Protein AF-A0A638ME30-F1 (afdb_monomer_lite)

Foldseek 3Di:
DDDDDDDFAKDWDWDDDPPDDIDGPAIFGDDPPDDDDDPVCRRPDDDPVNCVVVVVVVVVVVVVVVVVVVVVVVVVVVVVVVVVVVVVVVVVVVVVVVVVVVVVVVVVVVVVVVVVVVVVVVVVVVVVVVD

pLDDT: mean 92.01, std 8.38, range [63.94, 98.75]

InterPro domains:
  IPR013609 Lambda-like tail fibre protein, N-terminal [PF08400] (1-87)

Organism: Salmonella enteritidis (NCBI:txid149539)

Structure (mmCIF, N/CA/C/O backbone):
data_AF-A0A638ME30-F1
#
_entry.id   AF-A0A638ME30-F1
#
loop_
_atom_site.group_PDB
_atom_site.id
_atom_site.type_symbol
_atom_site.label_atom_id
_atom_site.label_alt_id
_atom_site.label_comp_id
_atom_site.label_asym_id
_atom_site.label_entity_id
_atom_site.label_seq_id
_atom_site.pdbx_PDB_ins_code
_atom_site.Cartn_x
_atom_site.Cartn_y
_atom_site.Cartn_z
_atom_site.occupancy
_atom_site.B_iso_or_equiv
_atom_site.auth_seq_id
_atom_site.auth_comp_id
_atom_site.auth_asym_id
_atom_site.auth_atom_id
_atom_site.pdbx_PDB_model_num
ATOM 1 N N . ARG A 1 1 ? 26.200 -5.135 -62.278 1.00 71.94 1 ARG A N 1
ATOM 2 C CA . ARG A 1 1 ? 25.646 -5.298 -60.913 1.00 71.94 1 ARG A CA 1
ATOM 3 C C . ARG A 1 1 ? 26.832 -5.489 -59.985 1.00 71.94 1 ARG A C 1
ATOM 5 O O . ARG A 1 1 ? 27.628 -6.372 -60.263 1.00 71.94 1 ARG A O 1
ATOM 12 N N . TYR A 1 2 ? 26.993 -4.621 -58.994 1.00 72.75 2 TYR A N 1
ATOM 13 C CA . TYR A 1 2 ? 28.029 -4.749 -57.969 1.00 72.75 2 TYR A CA 1
ATOM 14 C C . TYR A 1 2 ? 27.399 -5.397 -56.730 1.00 72.75 2 TYR A C 1
ATOM 16 O O . TYR A 1 2 ? 26.222 -5.155 -56.462 1.00 72.75 2 TYR A O 1
ATOM 24 N N . SER A 1 3 ? 28.145 -6.253 -56.042 1.00 84.50 3 SER A N 1
ATOM 25 C CA . SER A 1 3 ? 27.744 -6.916 -54.799 1.00 84.50 3 SER A CA 1
ATOM 26 C C . SER A 1 3 ? 28.978 -7.021 -53.921 1.00 84.50 3 SER A C 1
ATOM 28 O O . SER A 1 3 ? 30.070 -7.250 -54.439 1.00 84.50 3 SER A O 1
ATOM 30 N N . MET A 1 4 ? 28.804 -6.844 -52.620 1.00 85.69 4 MET A N 1
ATOM 31 C CA . MET A 1 4 ? 29.875 -6.934 -51.639 1.00 85.69 4 MET A CA 1
ATOM 32 C C . MET A 1 4 ? 29.306 -7.567 -50.377 1.00 85.69 4 MET A C 1
ATOM 34 O O . MET A 1 4 ? 28.233 -7.161 -49.933 1.00 85.69 4 MET A O 1
ATOM 38 N N . ASP A 1 5 ? 30.025 -8.538 -49.828 1.00 89.62 5 ASP A N 1
ATOM 39 C CA . ASP A 1 5 ? 29.741 -9.071 -48.502 1.00 89.62 5 ASP A CA 1
ATOM 40 C C . ASP A 1 5 ? 30.405 -8.155 -47.472 1.00 89.62 5 ASP A C 1
ATOM 42 O O . ASP A 1 5 ? 31.575 -7.784 -47.613 1.00 89.62 5 ASP A O 1
ATOM 46 N N . VAL A 1 6 ? 29.634 -7.739 -46.474 1.00 88.56 6 VAL A N 1
ATOM 47 C CA . VAL A 1 6 ? 30.067 -6.823 -45.416 1.00 88.56 6 VAL A CA 1
ATOM 48 C C . VAL A 1 6 ? 29.787 -7.461 -44.063 1.00 88.56 6 VAL A C 1
ATOM 50 O O . VAL A 1 6 ? 28.834 -8.225 -43.918 1.00 88.56 6 VAL A O 1
ATOM 53 N N . GLU A 1 7 ? 30.640 -7.174 -43.085 1.00 91.44 7 GLU A N 1
ATOM 54 C CA . GLU A 1 7 ? 30.440 -7.631 -41.712 1.00 91.44 7 GLU A CA 1
ATOM 55 C C . GLU A 1 7 ? 29.348 -6.803 -41.017 1.00 91.44 7 GLU A C 1
ATOM 57 O O . GLU A 1 7 ? 28.898 -5.770 -41.519 1.00 91.44 7 GLU A O 1
ATOM 62 N N . GLN A 1 8 ? 28.904 -7.259 -39.845 1.00 89.44 8 GLN A N 1
ATOM 63 C CA . GLN A 1 8 ? 28.024 -6.451 -39.008 1.00 89.44 8 GLN A CA 1
ATOM 64 C C . GLN A 1 8 ? 28.741 -5.161 -38.590 1.00 89.44 8 GLN A C 1
ATOM 66 O O . GLN A 1 8 ? 29.899 -5.179 -38.164 1.00 89.44 8 GLN A O 1
ATOM 71 N N . GLY A 1 9 ? 28.053 -4.031 -38.680 1.00 89.06 9 GLY A N 1
ATOM 72 C CA . GLY A 1 9 ? 28.646 -2.749 -38.335 1.00 89.06 9 GLY A CA 1
ATOM 73 C C . GLY A 1 9 ? 27.981 -1.561 -39.007 1.00 89.06 9 GLY A C 1
ATOM 74 O O . GLY A 1 9 ? 27.048 -1.688 -39.801 1.00 89.06 9 GLY A O 1
ATOM 75 N N . GLN A 1 10 ? 28.482 -0.381 -38.655 1.00 91.50 10 GLN A N 1
ATOM 76 C CA . GLN A 1 10 ? 28.036 0.888 -39.208 1.00 91.50 10 GLN A CA 1
ATOM 77 C C . GLN A 1 10 ? 29.016 1.354 -40.287 1.00 91.50 10 GLN A C 1
ATOM 79 O O . GLN A 1 10 ? 30.226 1.409 -40.058 1.00 91.50 10 GLN A O 1
ATOM 84 N N . TYR A 1 11 ? 28.491 1.712 -41.457 1.00 91.44 11 TYR A N 1
ATOM 85 C CA . TYR A 1 11 ? 29.293 2.090 -42.615 1.00 91.44 11 TYR A CA 1
ATOM 86 C C . TYR A 1 11 ? 28.874 3.448 -43.161 1.00 91.44 11 TYR A C 1
ATOM 88 O O . TYR A 1 11 ? 27.702 3.694 -43.447 1.00 91.44 11 TYR A O 1
ATOM 96 N N . THR A 1 12 ? 29.861 4.315 -43.373 1.00 92.25 12 THR A N 1
ATOM 97 C CA . THR A 1 12 ? 29.677 5.587 -44.073 1.00 92.25 12 THR A CA 1
ATOM 98 C C . THR A 1 12 ? 29.708 5.363 -45.578 1.00 92.25 12 THR A C 1
ATOM 100 O O . THR A 1 12 ? 30.678 4.835 -46.120 1.00 92.25 12 THR A O 1
ATOM 103 N N . VAL A 1 13 ? 28.663 5.816 -46.261 1.00 91.31 13 VAL A N 1
ATOM 104 C CA . VAL A 1 13 ? 28.510 5.693 -47.707 1.00 91.31 13 VAL A CA 1
ATOM 105 C C . VAL A 1 13 ? 28.870 7.020 -48.367 1.00 91.31 13 VAL A C 1
ATOM 107 O O . VAL A 1 13 ? 28.281 8.064 -48.075 1.00 91.31 13 VAL A O 1
ATOM 110 N N . THR A 1 14 ? 29.820 6.970 -49.298 1.00 91.69 14 THR A N 1
ATOM 111 C CA . THR A 1 14 ? 30.266 8.124 -50.086 1.00 91.69 14 THR A CA 1
ATOM 112 C C . THR A 1 14 ? 30.180 7.789 -51.569 1.00 91.69 14 THR A C 1
ATOM 114 O O . THR A 1 14 ? 30.650 6.739 -52.004 1.00 91.69 14 THR A O 1
ATOM 117 N N . LEU A 1 15 ? 29.587 8.686 -52.353 1.00 88.94 15 LEU A N 1
ATOM 118 C CA . LEU A 1 15 ? 29.455 8.572 -53.800 1.00 88.94 15 LEU A CA 1
ATOM 119 C C . LEU A 1 15 ? 30.571 9.349 -54.492 1.00 88.94 15 LEU A C 1
ATOM 121 O O . LEU A 1 15 ? 30.793 10.527 -54.209 1.00 88.94 15 LEU A O 1
ATOM 125 N N . LEU A 1 16 ? 31.243 8.686 -55.430 1.00 90.19 16 LEU A N 1
ATOM 126 C CA . LEU A 1 16 ? 32.230 9.290 -56.314 1.00 90.19 16 LEU A CA 1
ATOM 127 C C . LEU A 1 16 ? 31.677 9.291 -57.740 1.00 90.19 16 LEU A C 1
ATOM 129 O O . LEU A 1 16 ? 31.379 8.231 -58.290 1.00 90.19 16 LEU A O 1
ATOM 133 N N . VAL A 1 17 ? 31.551 10.478 -58.329 1.00 90.44 17 VAL A N 1
ATOM 134 C CA . VAL A 1 17 ? 31.111 10.675 -59.715 1.00 90.44 17 VAL A CA 1
ATOM 135 C C . VAL A 1 17 ? 32.224 11.399 -60.459 1.00 90.44 17 VAL A C 1
ATOM 137 O O . VAL A 1 17 ? 32.760 12.384 -59.954 1.00 90.44 17 VAL A O 1
ATOM 140 N N . ASP A 1 18 ? 32.585 10.903 -61.642 1.00 90.31 18 ASP A N 1
ATOM 141 C CA . ASP A 1 18 ? 33.669 11.486 -62.431 1.00 90.31 18 ASP A CA 1
ATOM 142 C C . ASP A 1 18 ? 33.379 12.961 -62.763 1.00 90.31 18 ASP A C 1
ATOM 144 O O . ASP A 1 18 ? 32.275 13.313 -63.184 1.00 90.31 18 ASP A O 1
ATOM 148 N N . GLY A 1 19 ? 34.355 13.832 -62.506 1.00 89.12 19 GLY A N 1
ATOM 149 C CA . GLY A 1 19 ? 34.214 15.287 -62.630 1.00 89.12 19 GLY A CA 1
ATOM 150 C C . GLY A 1 19 ? 33.548 16.020 -61.451 1.00 89.12 19 GLY A C 1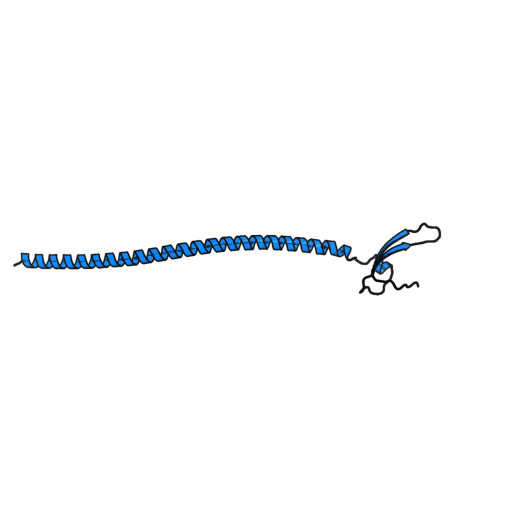
ATOM 151 O O . GLY A 1 19 ? 33.451 17.246 -61.505 1.00 89.12 19 GLY A O 1
ATOM 152 N N . TYR A 1 20 ? 33.135 15.330 -60.380 1.00 88.25 20 TYR A N 1
ATOM 153 C CA . TYR A 1 20 ? 32.520 15.938 -59.189 1.00 88.25 20 TYR A CA 1
ATOM 154 C C . TYR A 1 20 ? 33.255 15.556 -57.892 1.00 88.25 20 TYR A C 1
ATOM 156 O O . TYR A 1 20 ? 33.828 14.469 -57.797 1.00 88.25 20 TYR A O 1
ATOM 164 N N . PRO A 1 21 ? 33.248 16.425 -56.860 1.00 90.44 21 PRO A N 1
ATOM 165 C CA . PRO A 1 21 ? 33.802 16.072 -55.558 1.00 90.44 21 PRO A CA 1
ATOM 166 C C . PRO A 1 21 ? 33.010 14.916 -54.912 1.00 90.44 21 PRO A C 1
ATOM 168 O O . PRO A 1 21 ? 31.796 14.824 -55.122 1.00 90.44 21 PRO A O 1
ATOM 171 N N . PRO A 1 22 ? 33.661 14.057 -54.101 1.00 91.44 22 PRO A N 1
ATOM 172 C CA . PRO A 1 22 ? 32.975 13.003 -53.359 1.00 91.44 22 PRO A CA 1
ATOM 173 C C . PRO A 1 22 ? 31.830 13.565 -52.510 1.00 91.44 22 PRO A C 1
ATOM 175 O O . PRO A 1 22 ? 31.999 14.571 -51.820 1.00 91.44 22 PRO A O 1
ATOM 178 N N . SER A 1 23 ? 30.676 12.901 -52.541 1.00 90.75 23 SER A N 1
ATOM 179 C CA . SER A 1 23 ? 29.474 13.322 -51.818 1.00 90.75 23 SER A CA 1
ATOM 180 C C . SER A 1 23 ? 29.071 12.285 -50.777 1.00 90.75 23 SER A C 1
ATOM 182 O O . SER A 1 23 ? 29.018 11.091 -51.071 1.00 90.75 23 SER A O 1
ATOM 184 N N . HIS A 1 24 ? 28.789 12.730 -49.554 1.00 91.94 24 HIS A N 1
ATOM 185 C CA . HIS A 1 24 ? 28.288 11.856 -48.498 1.00 91.94 24 HIS A CA 1
ATOM 186 C C . HIS A 1 24 ? 26.830 11.483 -48.782 1.00 91.94 24 HIS A C 1
ATOM 188 O O . HIS A 1 24 ? 25.966 12.355 -48.838 1.00 91.94 24 HIS A O 1
ATOM 194 N N . ALA A 1 25 ? 26.570 10.190 -48.963 1.00 89.12 25 ALA A N 1
ATOM 195 C CA . ALA 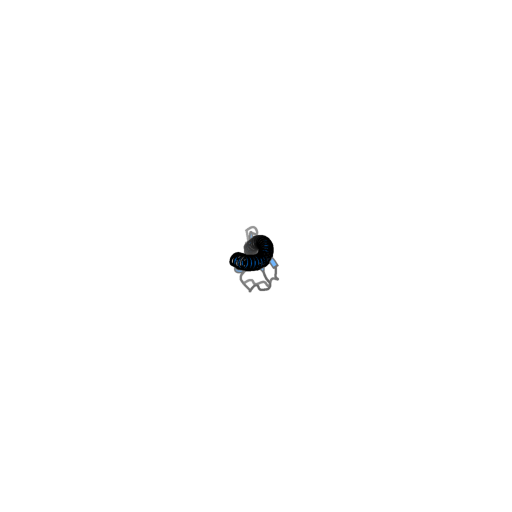A 1 25 ? 25.240 9.674 -49.269 1.00 89.12 25 ALA A CA 1
ATOM 196 C C . ALA A 1 25 ? 24.447 9.287 -48.015 1.00 89.12 25 ALA A C 1
ATOM 198 O O . ALA A 1 25 ? 23.221 9.307 -48.047 1.00 89.12 25 ALA A O 1
ATOM 199 N N . GLY A 1 26 ? 25.135 8.941 -46.926 1.00 90.50 26 GLY A N 1
ATOM 200 C CA . GLY A 1 26 ? 24.516 8.596 -45.651 1.00 90.50 26 GLY A CA 1
ATOM 201 C C . GLY A 1 26 ? 25.305 7.544 -44.885 1.00 90.50 26 GLY A C 1
ATOM 202 O O . GLY A 1 26 ? 26.448 7.220 -45.222 1.00 90.50 26 GLY A O 1
ATOM 203 N N . VAL A 1 27 ? 24.677 7.006 -43.847 1.00 91.25 27 VAL A N 1
ATOM 204 C CA . VAL A 1 27 ? 25.208 5.919 -43.026 1.00 91.25 27 VAL A CA 1
ATOM 205 C C . VAL A 1 27 ? 24.246 4.745 -43.114 1.00 91.25 27 VAL A C 1
ATOM 207 O O . VAL A 1 27 ? 23.037 4.935 -43.039 1.00 91.25 27 VAL A O 1
ATOM 210 N N . ILE A 1 28 ? 24.785 3.543 -43.280 1.00 91.06 28 ILE A N 1
ATOM 211 C CA . ILE A 1 28 ? 24.021 2.299 -43.199 1.00 91.06 28 ILE A CA 1
ATOM 212 C C . ILE A 1 28 ? 24.460 1.501 -41.980 1.00 91.06 28 ILE A C 1
ATOM 214 O O . ILE A 1 28 ? 25.626 1.559 -41.584 1.00 91.06 28 ILE A O 1
ATOM 218 N N . THR A 1 29 ? 23.540 0.720 -41.426 1.00 89.75 29 THR A N 1
ATOM 219 C CA . THR A 1 29 ? 23.832 -0.215 -40.338 1.00 89.75 29 THR A CA 1
ATOM 220 C C . THR A 1 29 ? 23.478 -1.619 -40.795 1.00 89.75 29 THR A C 1
ATOM 222 O O . THR A 1 29 ? 22.363 -1.862 -41.253 1.00 89.75 29 THR A O 1
ATOM 225 N N . VAL A 1 30 ? 24.442 -2.530 -40.696 1.00 89.94 30 VAL A N 1
ATOM 226 C CA . VAL A 1 30 ? 24.264 -3.951 -40.992 1.00 89.94 30 VAL A CA 1
ATOM 227 C C . VAL A 1 30 ? 24.257 -4.702 -39.668 1.00 89.94 30 VAL A C 1
ATOM 229 O O . VAL A 1 30 ? 25.241 -4.691 -38.929 1.00 89.94 30 VAL A O 1
ATOM 232 N N . TYR A 1 31 ? 23.128 -5.329 -39.368 1.00 88.31 31 TYR A N 1
ATOM 233 C CA . TYR A 1 31 ? 22.929 -6.193 -38.207 1.00 88.31 31 TYR A CA 1
ATOM 234 C C . TYR A 1 31 ? 23.215 -7.657 -38.563 1.00 88.31 31 TYR A C 1
ATOM 236 O O . TYR A 1 31 ? 23.191 -8.028 -39.735 1.00 88.31 31 TYR A O 1
ATOM 244 N N . ASP A 1 32 ? 23.434 -8.498 -37.552 1.00 88.75 32 ASP A N 1
ATOM 245 C CA . ASP A 1 32 ? 23.655 -9.944 -37.727 1.00 88.75 32 ASP A CA 1
ATOM 246 C C . ASP A 1 32 ? 22.478 -10.641 -38.442 1.00 88.75 32 ASP A C 1
ATOM 248 O O . ASP A 1 32 ? 22.664 -11.540 -39.257 1.00 88.75 32 ASP A O 1
ATOM 252 N N . ASP A 1 33 ? 21.254 -10.158 -38.213 1.00 87.88 33 ASP A N 1
ATOM 253 C CA . ASP A 1 33 ? 20.018 -10.658 -38.818 1.00 87.88 33 ASP A CA 1
ATOM 254 C C . ASP A 1 33 ? 19.594 -9.892 -40.088 1.00 87.88 33 ASP A C 1
ATOM 256 O O . ASP A 1 33 ? 18.504 -10.118 -40.631 1.00 87.88 33 ASP A O 1
ATOM 260 N N . SER A 1 34 ? 20.443 -8.987 -40.589 1.00 87.19 34 SER A N 1
ATOM 261 C CA . SER A 1 34 ? 20.135 -8.194 -41.779 1.00 87.19 34 SER A CA 1
ATOM 262 C C . SER A 1 34 ? 20.039 -9.067 -43.025 1.00 87.19 34 SER A C 1
ATOM 264 O O . SER A 1 34 ? 20.937 -9.837 -43.366 1.00 87.19 34 SER A O 1
ATOM 266 N N . LYS A 1 35 ? 18.936 -8.917 -43.761 1.00 89.44 35 LYS A N 1
ATOM 267 C CA . LYS A 1 35 ? 18.732 -9.629 -45.027 1.00 89.44 35 LYS A CA 1
ATOM 268 C C . LYS A 1 35 ? 19.526 -8.957 -46.154 1.00 89.44 35 LYS A C 1
ATOM 270 O O . LYS A 1 35 ? 19.618 -7.730 -46.168 1.00 89.44 35 LYS A O 1
ATOM 275 N N . PRO A 1 36 ? 20.027 -9.716 -47.147 1.00 90.38 36 PRO A N 1
ATOM 276 C CA . PRO A 1 36 ? 20.628 -9.130 -48.341 1.00 90.38 36 PRO A CA 1
ATOM 277 C C . PRO A 1 36 ? 19.664 -8.159 -49.036 1.00 90.38 36 PRO A C 1
ATOM 279 O O . PRO A 1 36 ? 18.496 -8.486 -49.255 1.00 90.38 36 PRO A O 1
ATOM 282 N N . GLY A 1 37 ? 20.166 -6.987 -49.418 1.00 90.62 37 GLY A N 1
ATOM 283 C CA . GLY A 1 37 ? 19.374 -5.902 -49.994 1.00 90.62 37 GLY A CA 1
ATOM 284 C C . GLY A 1 37 ? 20.221 -4.968 -50.854 1.00 90.62 37 GLY A C 1
ATOM 285 O O . GLY A 1 37 ? 21.425 -5.167 -51.024 1.00 90.62 37 GLY A O 1
ATOM 286 N N . THR A 1 38 ? 19.591 -3.958 -51.442 1.00 91.94 38 THR A N 1
ATOM 287 C CA . THR A 1 38 ? 20.299 -2.898 -52.162 1.00 91.94 38 THR A CA 1
ATOM 288 C C . THR A 1 38 ? 20.822 -1.850 -51.189 1.00 91.94 38 THR A C 1
ATOM 290 O O . THR A 1 38 ? 20.259 -1.648 -50.120 1.00 91.94 38 THR A O 1
ATOM 293 N N . LEU A 1 39 ? 21.860 -1.112 -51.583 1.00 89.69 39 LEU A N 1
ATOM 294 C CA . LEU A 1 39 ? 22.377 0.011 -50.795 1.00 89.69 39 LEU A CA 1
ATOM 295 C C . LEU A 1 39 ? 21.273 0.996 -50.369 1.00 89.69 39 LEU A C 1
ATOM 297 O O . LEU A 1 39 ? 21.287 1.497 -49.251 1.00 89.69 39 LEU A O 1
ATOM 301 N N . ASN A 1 40 ? 20.303 1.247 -51.251 1.00 90.00 40 ASN A N 1
ATOM 302 C CA . ASN A 1 40 ? 19.196 2.149 -50.962 1.00 90.00 40 ASN A CA 1
ATOM 303 C C . ASN A 1 40 ? 18.223 1.576 -49.916 1.00 90.00 40 ASN A C 1
ATOM 305 O O . ASN A 1 40 ? 17.665 2.343 -49.139 1.00 90.00 40 ASN A O 1
ATOM 309 N N . ASP A 1 41 ? 18.056 0.250 -49.863 1.00 90.62 41 ASP A N 1
ATOM 310 C CA . ASP A 1 41 ? 17.247 -0.408 -48.828 1.00 90.62 41 ASP A CA 1
ATOM 311 C C . ASP A 1 41 ? 17.864 -0.200 -47.439 1.00 90.62 41 ASP A C 1
ATOM 313 O O . ASP A 1 41 ? 17.145 0.045 -46.476 1.00 90.62 41 ASP A O 1
ATOM 317 N N . PHE A 1 42 ? 19.197 -0.222 -47.344 1.00 89.06 42 PHE A N 1
ATOM 318 C CA . PHE A 1 42 ? 19.912 0.039 -46.095 1.00 89.06 42 PHE A CA 1
ATOM 319 C C . PHE A 1 42 ? 19.970 1.530 -45.726 1.00 89.06 42 PHE A C 1
ATOM 321 O O . PHE A 1 42 ? 19.907 1.857 -44.547 1.00 89.06 42 PHE A O 1
ATOM 328 N N . LEU A 1 43 ? 20.068 2.440 -46.705 1.00 88.81 43 LEU A N 1
ATOM 329 C CA . LEU A 1 43 ? 20.048 3.894 -46.457 1.00 88.81 43 LEU A CA 1
ATOM 330 C C . LEU A 1 43 ? 18.677 4.401 -45.983 1.00 88.81 43 LEU A C 1
ATOM 332 O O . LEU A 1 43 ? 18.605 5.429 -45.318 1.00 88.81 43 LEU A O 1
ATOM 336 N N . GLY A 1 44 ? 17.595 3.707 -46.350 1.00 82.06 44 GLY A N 1
ATOM 337 C CA . GLY A 1 44 ? 16.229 4.030 -45.930 1.00 82.06 44 GLY A CA 1
ATOM 338 C C . GLY A 1 44 ? 15.721 3.224 -44.732 1.00 82.06 44 GLY A C 1
ATOM 339 O O . GLY A 1 44 ? 14.565 3.395 -44.344 1.00 82.06 44 GLY A O 1
ATOM 340 N N . ALA A 1 45 ? 16.531 2.321 -44.176 1.00 83.75 45 ALA A N 1
ATOM 341 C CA . ALA A 1 45 ? 16.126 1.494 -43.048 1.00 83.75 45 ALA A CA 1
ATOM 342 C C . ALA A 1 45 ? 16.071 2.324 -41.755 1.00 83.75 45 ALA A C 1
ATOM 344 O O . ALA A 1 45 ? 17.000 3.067 -41.448 1.00 83.75 45 ALA A O 1
ATOM 345 N N . MET A 1 46 ? 14.992 2.160 -40.979 1.00 68.81 46 MET A N 1
ATOM 346 C CA . MET A 1 46 ? 14.937 2.640 -39.594 1.00 68.81 46 MET A CA 1
ATOM 347 C C . MET A 1 46 ? 16.076 2.002 -38.798 1.00 68.81 46 MET A C 1
ATOM 349 O O . MET A 1 46 ? 16.246 0.780 -38.824 1.00 68.81 46 MET A O 1
ATOM 353 N N . THR A 1 47 ? 16.837 2.823 -38.090 1.00 71.38 47 THR A N 1
ATOM 354 C CA . THR A 1 47 ? 17.969 2.387 -37.274 1.00 71.38 47 THR A CA 1
ATOM 355 C C . THR A 1 47 ? 17.544 2.151 -35.827 1.00 71.38 47 THR A C 1
ATOM 357 O O . THR A 1 47 ? 16.516 2.640 -35.361 1.00 71.38 47 THR A O 1
ATOM 360 N N . GLU A 1 48 ? 18.346 1.402 -35.071 1.00 63.94 48 GLU A N 1
ATOM 361 C CA . GLU A 1 48 ? 18.132 1.220 -33.628 1.00 63.94 48 GLU A CA 1
ATOM 362 C C . GLU A 1 48 ? 18.096 2.564 -32.874 1.00 63.94 48 GLU A C 1
ATOM 364 O O . GLU A 1 48 ? 17.336 2.718 -31.915 1.00 63.94 48 GLU A O 1
ATOM 369 N N . ASP A 1 49 ? 18.846 3.560 -33.355 1.00 65.75 49 ASP A N 1
ATOM 370 C CA . ASP A 1 49 ? 18.836 4.930 -32.836 1.00 65.75 49 ASP A CA 1
ATOM 371 C C . ASP A 1 49 ? 17.511 5.669 -33.083 1.00 65.75 49 ASP A C 1
ATOM 373 O O . ASP A 1 49 ? 17.227 6.628 -32.373 1.00 65.75 49 ASP A O 1
ATOM 377 N N . ASP A 1 50 ? 16.662 5.216 -34.011 1.00 67.38 50 ASP A N 1
ATOM 378 C CA . ASP A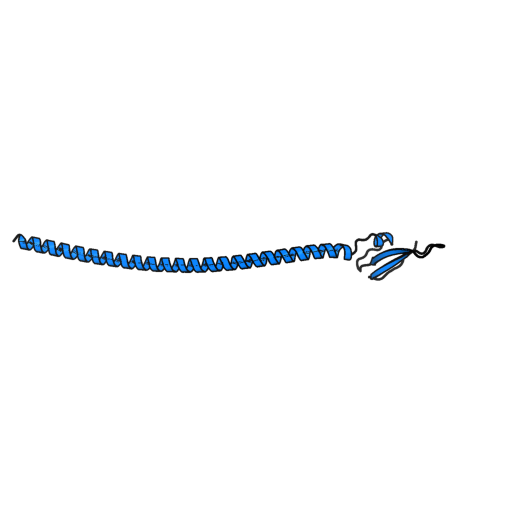 1 50 ? 15.318 5.775 -34.221 1.00 67.38 50 ASP A CA 1
ATOM 379 C C . ASP A 1 50 ? 14.289 5.194 -33.233 1.00 67.38 50 ASP A C 1
ATOM 381 O O . ASP A 1 50 ? 13.334 5.866 -32.835 1.00 67.38 50 ASP A O 1
ATOM 385 N N . VAL A 1 51 ? 14.501 3.955 -32.772 1.00 66.00 51 VAL A N 1
ATOM 386 C CA . VAL A 1 51 ? 13.612 3.246 -31.827 1.00 66.00 51 VAL A CA 1
ATOM 387 C C . VAL A 1 51 ? 14.009 3.505 -30.367 1.00 66.00 51 VAL A C 1
ATOM 389 O O . VAL A 1 51 ? 13.154 3.572 -29.478 1.00 66.00 51 VAL A O 1
ATOM 392 N N . ARG A 1 52 ? 15.306 3.702 -30.105 1.00 67.81 52 ARG A N 1
ATOM 393 C CA . ARG A 1 52 ? 15.876 4.014 -28.785 1.00 67.81 52 ARG A CA 1
ATOM 394 C C . ARG A 1 52 ? 15.252 5.255 -28.110 1.00 67.81 52 ARG A C 1
ATOM 396 O O . ARG A 1 52 ? 14.982 5.167 -26.912 1.00 67.81 52 ARG A O 1
ATOM 403 N N . PRO A 1 53 ? 14.916 6.354 -28.817 1.00 76.12 53 PRO A N 1
ATOM 404 C CA . PRO A 1 53 ? 14.171 7.480 -28.260 1.00 76.12 53 PRO A CA 1
ATOM 405 C C . PRO A 1 53 ? 12.781 7.082 -27.759 1.00 76.12 53 PRO A C 1
ATOM 407 O O . PRO A 1 53 ? 12.354 7.523 -26.694 1.00 76.12 53 PRO A O 1
ATOM 410 N N . GLU A 1 54 ? 12.054 6.238 -28.494 1.00 79.94 54 GLU A N 1
ATOM 411 C CA . GLU A 1 54 ? 10.700 5.846 -28.099 1.00 79.94 54 GLU A CA 1
ATOM 412 C C . GLU A 1 54 ? 10.708 4.839 -26.942 1.00 79.94 54 GLU A C 1
ATOM 414 O O . GLU A 1 54 ? 9.925 4.980 -25.997 1.00 79.94 54 GLU A O 1
ATOM 419 N N . ALA A 1 55 ? 11.608 3.854 -26.988 1.00 84.88 55 ALA A N 1
ATOM 420 C CA . ALA A 1 55 ? 11.783 2.882 -25.915 1.00 84.88 55 ALA A CA 1
ATOM 421 C C . ALA A 1 55 ? 12.174 3.565 -24.595 1.00 84.88 55 ALA A C 1
ATOM 423 O O . ALA A 1 55 ? 11.601 3.245 -23.552 1.00 84.88 55 ALA A O 1
ATOM 424 N N . LEU A 1 56 ? 13.078 4.550 -24.647 1.00 87.94 56 LEU A N 1
ATOM 425 C CA . LEU A 1 56 ? 13.491 5.317 -23.474 1.00 87.94 56 LEU A CA 1
ATOM 426 C C . LEU A 1 56 ? 12.335 6.141 -22.891 1.00 87.94 56 LEU A C 1
ATOM 428 O O . LEU A 1 56 ? 12.086 6.050 -21.694 1.00 87.94 56 LEU A O 1
ATOM 432 N N . ARG A 1 57 ? 11.548 6.842 -23.722 1.00 85.38 57 ARG A N 1
ATOM 433 C CA . ARG A 1 57 ? 10.357 7.569 -23.236 1.00 85.38 57 ARG A CA 1
ATOM 434 C C . ARG A 1 57 ? 9.331 6.651 -22.572 1.00 85.38 57 ARG A C 1
ATOM 436 O O . ARG A 1 57 ? 8.724 7.023 -21.572 1.00 85.38 57 ARG A O 1
ATOM 443 N N . ARG A 1 58 ? 9.091 5.458 -23.131 1.00 91.88 58 ARG A N 1
ATOM 444 C CA . ARG A 1 58 ? 8.175 4.475 -22.521 1.00 91.88 58 ARG A CA 1
ATOM 445 C C . ARG A 1 58 ? 8.725 3.966 -21.193 1.00 91.88 58 ARG A C 1
ATOM 447 O O . ARG A 1 58 ? 7.956 3.789 -20.255 1.00 91.88 58 ARG A O 1
ATOM 454 N N . PHE A 1 59 ? 10.035 3.746 -21.110 1.00 91.81 59 PHE A N 1
ATOM 455 C CA . PHE A 1 59 ? 10.695 3.362 -19.868 1.00 91.81 59 PHE A CA 1
ATOM 456 C C . PHE A 1 59 ? 10.568 4.450 -18.797 1.00 91.81 59 PHE A C 1
ATOM 458 O O . PHE A 1 59 ? 10.152 4.147 -17.684 1.00 91.81 59 PHE A O 1
ATOM 465 N N . GLU A 1 60 ? 10.832 5.710 -19.138 1.00 91.19 60 GLU A N 1
ATOM 466 C CA . GLU A 1 60 ? 10.659 6.851 -18.231 1.00 91.19 60 GLU A CA 1
ATOM 467 C C . GLU A 1 60 ? 9.215 6.960 -17.722 1.00 91.19 60 GLU A C 1
ATOM 469 O O . GLU A 1 60 ? 8.999 7.053 -16.515 1.00 91.19 60 GLU A O 1
ATOM 474 N N . ALA A 1 61 ? 8.224 6.836 -18.613 1.00 92.81 61 ALA A N 1
ATOM 475 C CA . ALA A 1 61 ? 6.811 6.840 -18.232 1.00 92.81 61 ALA A CA 1
ATOM 476 C C . ALA A 1 61 ? 6.443 5.667 -17.303 1.00 92.81 61 ALA A C 1
ATOM 478 O O . ALA A 1 61 ? 5.695 5.842 -16.342 1.00 92.81 61 ALA A O 1
ATOM 479 N N . MET A 1 62 ? 6.981 4.466 -17.552 1.00 96.00 62 MET A N 1
ATOM 480 C CA . MET A 1 62 ? 6.787 3.322 -16.654 1.00 96.00 62 MET A CA 1
ATOM 481 C C . MET A 1 62 ? 7.427 3.558 -15.283 1.00 96.00 62 MET A C 1
ATOM 483 O O . MET A 1 62 ? 6.829 3.207 -14.271 1.00 96.00 62 MET A O 1
ATOM 487 N N . VAL A 1 63 ? 8.623 4.150 -15.227 1.00 97.00 63 VAL A N 1
ATOM 488 C CA . VAL A 1 63 ? 9.307 4.456 -13.961 1.00 97.00 63 VAL A CA 1
ATOM 489 C C . VAL A 1 63 ? 8.526 5.489 -13.151 1.00 97.00 63 VAL A C 1
ATOM 491 O O . VAL A 1 63 ? 8.361 5.311 -11.943 1.00 97.00 63 VAL A O 1
ATOM 494 N N . GLU A 1 64 ? 8.008 6.534 -13.795 1.00 96.06 64 GLU A N 1
ATOM 495 C CA . GLU A 1 64 ? 7.164 7.535 -13.138 1.00 96.06 64 GLU A CA 1
ATOM 496 C C . GLU A 1 64 ? 5.884 6.904 -12.572 1.00 96.06 64 GLU A C 1
ATOM 498 O O . GLU A 1 64 ? 5.527 7.132 -11.413 1.00 96.06 64 GLU A O 1
ATOM 503 N N . GLU A 1 65 ? 5.239 6.034 -13.347 1.00 97.31 65 GLU A N 1
ATOM 504 C CA . GLU A 1 65 ? 4.049 5.309 -12.910 1.00 97.31 65 GLU A CA 1
ATOM 505 C C . GLU A 1 65 ? 4.348 4.361 -11.737 1.00 97.31 65 GLU A C 1
ATOM 507 O O . GLU A 1 65 ? 3.600 4.330 -10.760 1.00 97.31 65 GLU A O 1
ATOM 512 N N . VAL A 1 66 ? 5.473 3.641 -11.766 1.00 98.06 66 VAL A N 1
ATOM 513 C CA . VAL A 1 66 ? 5.913 2.796 -10.643 1.00 98.06 66 VAL A CA 1
ATOM 514 C C . VAL A 1 66 ? 6.182 3.638 -9.394 1.00 98.06 66 VAL A C 1
ATOM 516 O O . VAL A 1 66 ? 5.778 3.251 -8.297 1.00 98.06 66 VAL A O 1
ATOM 519 N N . ALA A 1 67 ? 6.815 4.805 -9.533 1.00 97.19 67 ALA A N 1
ATOM 520 C CA . ALA A 1 67 ? 7.051 5.709 -8.410 1.00 97.19 67 ALA A CA 1
ATOM 521 C C . ALA A 1 67 ? 5.731 6.224 -7.807 1.00 97.19 67 ALA A C 1
ATOM 523 O O . ALA A 1 67 ? 5.573 6.253 -6.580 1.00 97.19 67 ALA A O 1
ATOM 524 N N . ARG A 1 68 ? 4.753 6.566 -8.655 1.00 97.75 68 ARG A N 1
ATOM 525 C CA . ARG A 1 68 ? 3.401 6.956 -8.235 1.00 97.75 68 ARG A CA 1
ATOM 526 C C . ARG A 1 68 ? 2.706 5.822 -7.481 1.00 97.75 68 ARG A C 1
ATOM 528 O O . ARG A 1 68 ? 2.234 6.036 -6.364 1.00 97.75 68 ARG A O 1
ATOM 535 N N . GLN A 1 69 ? 2.701 4.614 -8.043 1.00 98.06 69 GLN A N 1
ATOM 536 C CA . GLN A 1 69 ? 2.095 3.432 -7.424 1.00 98.06 69 GLN A CA 1
ATOM 537 C C . GLN A 1 69 ? 2.751 3.079 -6.085 1.00 98.06 69 GLN A C 1
ATOM 539 O O . GLN A 1 69 ? 2.052 2.771 -5.122 1.00 98.06 69 GLN A O 1
ATOM 544 N N . ALA A 1 70 ? 4.078 3.182 -5.979 1.00 98.12 70 ALA A N 1
ATOM 545 C CA . ALA A 1 70 ? 4.791 2.964 -4.722 1.00 98.12 70 ALA A CA 1
ATOM 546 C C . ALA A 1 70 ? 4.398 3.999 -3.652 1.00 98.12 70 ALA A C 1
ATOM 548 O O . ALA A 1 70 ? 4.207 3.649 -2.484 1.00 98.12 70 ALA A O 1
ATOM 549 N N . SER A 1 71 ? 4.224 5.268 -4.042 1.00 97.94 71 SER A N 1
ATOM 550 C CA . SER A 1 71 ? 3.742 6.317 -3.136 1.00 97.94 71 SER A CA 1
ATOM 551 C C . SER A 1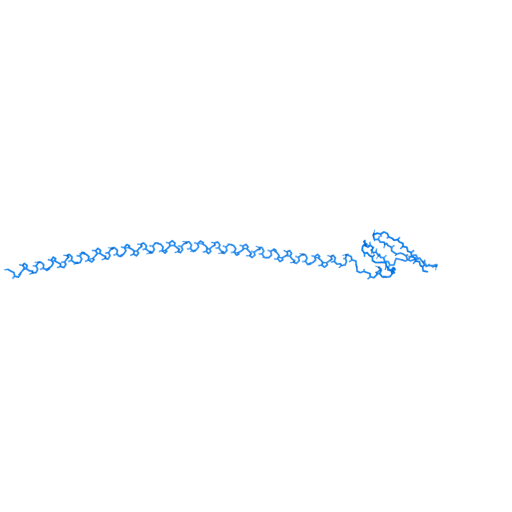 71 ? 2.322 6.031 -2.637 1.00 97.94 71 SER A C 1
ATOM 553 O O . SER A 1 71 ? 2.049 6.147 -1.440 1.00 97.94 71 SER A O 1
ATOM 555 N N . GLU A 1 72 ? 1.423 5.606 -3.525 1.00 98.25 72 GLU A N 1
ATOM 556 C CA . GLU A 1 72 ? 0.051 5.232 -3.164 1.00 98.25 72 GLU A CA 1
ATOM 557 C C . GLU A 1 72 ? 0.004 4.000 -2.263 1.00 98.25 72 GLU A C 1
ATOM 559 O O . GLU A 1 72 ? -0.693 4.012 -1.250 1.00 98.25 72 GLU A O 1
ATOM 564 N N . ALA A 1 73 ? 0.794 2.970 -2.568 1.00 98.38 73 ALA A N 1
ATOM 565 C CA . ALA A 1 73 ? 0.911 1.784 -1.731 1.00 98.38 73 ALA A CA 1
ATOM 566 C C . ALA A 1 73 ? 1.395 2.137 -0.315 1.00 98.38 73 ALA A C 1
ATOM 568 O O . ALA A 1 73 ? 0.831 1.651 0.665 1.00 98.38 73 ALA A O 1
ATOM 569 N N . SER A 1 74 ? 2.380 3.034 -0.198 1.00 98.38 74 SER A N 1
ATOM 570 C CA . SER A 1 74 ? 2.870 3.531 1.093 1.00 98.38 74 SER A CA 1
ATOM 571 C C . SER A 1 74 ? 1.774 4.257 1.884 1.00 98.38 74 SER A C 1
ATOM 573 O O . SER A 1 74 ? 1.522 3.926 3.043 1.00 98.38 74 SER A O 1
ATOM 575 N N . ARG A 1 75 ? 1.039 5.178 1.243 1.00 98.50 75 ARG A N 1
ATOM 576 C CA . ARG A 1 75 ? -0.094 5.883 1.874 1.00 98.50 75 ARG A CA 1
ATOM 577 C C . ARG A 1 75 ? -1.189 4.921 2.327 1.00 98.50 75 ARG A C 1
ATOM 579 O O . ARG A 1 75 ? -1.695 5.053 3.439 1.00 98.50 75 ARG A O 1
ATOM 586 N N . ASN A 1 76 ? -1.524 3.939 1.495 1.00 98.44 76 ASN A N 1
ATOM 587 C CA . ASN A 1 76 ? -2.524 2.926 1.818 1.00 98.44 76 ASN A CA 1
ATOM 588 C C . ASN A 1 76 ? -2.085 2.059 3.002 1.00 98.44 76 ASN A C 1
ATOM 590 O O . ASN A 1 76 ? -2.901 1.771 3.874 1.00 98.44 76 ASN A O 1
ATOM 594 N N . ALA A 1 77 ? -0.804 1.689 3.080 1.00 98.38 77 ALA A N 1
ATOM 595 C CA . ALA A 1 77 ? -0.262 0.955 4.220 1.00 98.38 77 ALA A CA 1
ATOM 596 C C . ALA A 1 77 ? -0.343 1.778 5.516 1.00 98.38 77 ALA A C 1
ATOM 598 O O . ALA A 1 77 ? -0.747 1.251 6.552 1.00 98.38 77 ALA A O 1
ATOM 599 N N . THR A 1 78 ? -0.033 3.079 5.463 1.00 98.31 78 THR A N 1
ATOM 600 C CA . THR A 1 78 ? -0.208 3.980 6.613 1.00 98.31 78 THR A CA 1
ATOM 601 C C . THR A 1 78 ? -1.671 4.066 7.050 1.00 98.31 78 THR A C 1
ATOM 603 O O . THR A 1 78 ? -1.961 3.910 8.235 1.00 98.31 78 THR A O 1
ATOM 606 N N . ALA A 1 79 ? -2.601 4.256 6.110 1.00 98.38 79 ALA A N 1
ATOM 607 C CA . ALA A 1 79 ? -4.031 4.321 6.411 1.00 98.38 79 ALA A CA 1
ATOM 608 C C . ALA A 1 79 ? -4.558 3.003 7.007 1.00 98.38 79 ALA A C 1
ATOM 610 O O . ALA A 1 79 ? -5.326 3.017 7.968 1.00 98.38 79 ALA A O 1
ATOM 611 N N . ALA A 1 80 ? -4.104 1.858 6.488 1.00 98.56 80 ALA A N 1
ATOM 612 C CA . ALA A 1 80 ? -4.437 0.546 7.035 1.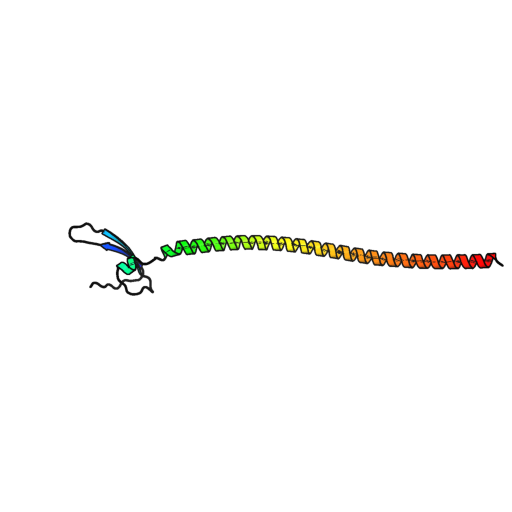00 98.56 80 ALA A CA 1
ATOM 613 C C . ALA A 1 80 ? -3.899 0.362 8.466 1.00 98.56 80 ALA A C 1
ATOM 615 O O . ALA A 1 80 ? -4.606 -0.174 9.318 1.00 98.56 80 ALA A O 1
ATOM 616 N N . GLY A 1 81 ? -2.686 0.852 8.750 1.00 98.56 81 GLY A N 1
ATOM 617 C CA . GLY A 1 81 ? -2.119 0.867 10.101 1.00 98.56 81 GLY A CA 1
ATOM 618 C C . GLY A 1 81 ? -2.981 1.665 11.082 1.00 98.56 81 GLY A C 1
ATOM 619 O O . GLY A 1 81 ? -3.383 1.138 12.117 1.00 98.56 81 GLY A O 1
ATOM 620 N N . GLN A 1 82 ? -3.363 2.888 10.710 1.00 98.69 82 GLN A N 1
ATOM 621 C CA . GLN A 1 82 ? -4.241 3.739 11.524 1.00 98.69 82 GLN A CA 1
ATOM 622 C C . GLN A 1 82 ? -5.616 3.099 11.764 1.00 98.69 82 GLN A C 1
ATOM 624 O O . GLN A 1 82 ? -6.128 3.113 12.883 1.00 98.69 82 GLN A O 1
ATOM 629 N N . ALA A 1 83 ? -6.207 2.493 10.731 1.00 98.56 83 ALA A N 1
ATOM 630 C CA . ALA A 1 83 ? -7.477 1.785 10.859 1.00 98.56 83 ALA A CA 1
ATOM 631 C C . ALA A 1 83 ? -7.371 0.585 11.817 1.00 98.56 83 ALA A C 1
ATOM 633 O O . ALA A 1 83 ? -8.278 0.348 12.616 1.00 98.56 83 ALA A O 1
ATOM 634 N N . SER A 1 84 ? -6.252 -0.147 11.781 1.00 98.69 84 SER A N 1
ATOM 635 C CA . SER A 1 84 ? -5.980 -1.247 12.712 1.00 98.69 84 SER A CA 1
ATOM 636 C C . SER A 1 84 ? -5.880 -0.758 14.161 1.00 98.69 84 SER A C 1
ATOM 638 O O . SER A 1 84 ? -6.493 -1.352 15.048 1.00 98.69 84 SER A O 1
ATOM 640 N N . GLU A 1 85 ? -5.159 0.335 14.418 1.00 98.75 85 GLU A N 1
ATOM 641 C CA . GLU A 1 85 ? -5.053 0.940 15.757 1.00 98.75 85 GLU A CA 1
ATOM 642 C C . GLU A 1 85 ? -6.422 1.403 16.284 1.00 98.75 85 GLU A C 1
ATOM 644 O O . GLU A 1 85 ? -6.778 1.170 17.446 1.00 98.75 85 GLU A O 1
ATOM 649 N N . GLN A 1 86 ? -7.240 2.003 15.415 1.00 98.69 86 GLN A N 1
ATOM 650 C CA . GLN A 1 86 ? -8.590 2.433 15.771 1.00 98.69 86 GLN A CA 1
ATOM 651 C C . GLN A 1 86 ? -9.513 1.244 16.074 1.00 98.69 86 GLN A C 1
ATOM 653 O O . GLN A 1 86 ? -10.306 1.300 17.019 1.00 98.69 86 GLN A O 1
ATOM 658 N N . ALA A 1 87 ? -9.394 0.149 15.319 1.00 98.62 87 ALA A N 1
ATOM 659 C CA . ALA A 1 87 ? -10.136 -1.081 15.576 1.00 98.62 87 ALA A CA 1
ATOM 660 C C . ALA A 1 87 ? -9.736 -1.717 16.918 1.00 98.62 87 ALA A C 1
ATOM 662 O O . ALA A 1 87 ? -10.610 -2.121 17.684 1.00 98.62 87 ALA A O 1
ATOM 663 N N . GLN A 1 88 ? -8.439 -1.747 17.245 1.00 98.69 88 GLN A N 1
ATOM 664 C CA . GLN A 1 88 ? -7.949 -2.222 18.544 1.00 98.69 88 GLN A CA 1
ATOM 665 C C . GLN A 1 88 ? -8.476 -1.367 19.700 1.00 98.69 88 GLN A C 1
ATOM 667 O O . GLN A 1 88 ? -8.957 -1.906 20.697 1.00 98.69 88 GLN A O 1
ATOM 672 N N . THR A 1 89 ? -8.461 -0.042 19.541 1.00 98.56 89 THR A N 1
ATOM 673 C CA . THR A 1 89 ? -9.041 0.887 20.522 1.00 98.56 89 THR A CA 1
ATOM 674 C C . THR A 1 89 ? -10.531 0.615 20.727 1.00 98.56 89 THR A C 1
ATOM 676 O O . THR A 1 89 ? -10.991 0.477 21.859 1.00 98.56 89 THR A O 1
ATOM 679 N N . SER A 1 90 ? -11.280 0.463 19.632 1.00 98.69 90 SER A N 1
ATOM 680 C CA . SER A 1 90 ? -12.719 0.179 19.671 1.00 98.69 90 SER A CA 1
ATOM 681 C C . SER A 1 90 ? -13.020 -1.162 20.351 1.00 98.69 90 SER A C 1
ATOM 683 O O . SER A 1 90 ? -13.963 -1.266 21.133 1.00 98.69 90 SER A O 1
ATOM 685 N N . ALA A 1 91 ? -12.198 -2.186 20.104 1.00 98.69 91 ALA A N 1
ATOM 686 C CA . ALA A 1 91 ? -12.307 -3.479 20.774 1.00 98.69 91 ALA A CA 1
ATOM 687 C C . ALA A 1 91 ? -12.051 -3.367 22.288 1.00 98.69 91 ALA A C 1
ATOM 689 O O . ALA A 1 91 ? -12.786 -3.963 23.078 1.00 98.69 91 ALA A O 1
ATOM 690 N N . GLY A 1 92 ? -11.064 -2.564 22.701 1.00 98.62 92 GLY A N 1
ATOM 691 C CA . GLY A 1 92 ? -10.807 -2.260 24.111 1.00 98.62 92 GLY A CA 1
ATOM 692 C C . GLY A 1 92 ? -12.011 -1.600 24.788 1.00 98.62 92 GLY A C 1
ATOM 693 O O . GLY A 1 92 ? -12.502 -2.099 25.799 1.00 98.62 92 GLY A O 1
ATOM 694 N N . GLN A 1 93 ? -12.564 -0.556 24.169 1.00 98.75 93 GLN A N 1
ATOM 695 C CA . GLN A 1 93 ? -13.762 0.136 24.662 1.00 98.75 93 GLN A CA 1
ATOM 696 C C . GLN A 1 93 ? -14.982 -0.792 24.763 1.00 98.75 93 GLN A C 1
ATOM 698 O O . GLN A 1 93 ? -15.761 -0.705 25.716 1.00 98.75 93 GLN A O 1
ATOM 703 N N . ALA A 1 94 ? -15.151 -1.705 23.803 1.00 98.69 94 ALA A N 1
ATOM 704 C CA . ALA A 1 94 ? -16.213 -2.706 23.848 1.00 98.69 94 ALA A CA 1
ATOM 705 C C . ALA A 1 94 ? -16.031 -3.677 25.029 1.00 98.69 94 ALA A C 1
ATOM 707 O O . ALA A 1 94 ? -17.002 -3.989 25.719 1.00 98.69 94 ALA A O 1
ATOM 708 N N . SER A 1 95 ? -14.797 -4.107 25.309 1.00 98.69 95 SER A N 1
ATOM 709 C CA . SER A 1 95 ? -14.476 -4.959 26.463 1.00 98.69 95 SER A CA 1
ATOM 710 C C . SER A 1 95 ? -14.734 -4.253 27.800 1.00 98.69 95 SER A C 1
ATOM 712 O O . SER A 1 95 ? -15.298 -4.843 28.727 1.00 98.69 95 SER A O 1
ATOM 714 N N . GLU A 1 96 ? -14.357 -2.978 27.910 1.00 98.69 96 GLU A N 1
ATOM 715 C CA . GLU A 1 96 ? -14.646 -2.151 29.088 1.00 98.69 96 GLU A CA 1
ATOM 716 C C . GLU A 1 96 ? -16.155 -1.988 29.293 1.00 98.69 96 GLU A C 1
ATOM 718 O O . GLU A 1 96 ? -16.663 -2.196 30.396 1.00 98.69 96 GLU A O 1
ATOM 723 N N . SER A 1 97 ? -16.888 -1.707 28.214 1.00 98.62 97 SER A N 1
ATOM 724 C CA . SER A 1 97 ? -18.349 -1.584 28.238 1.00 98.62 97 SER A CA 1
ATOM 725 C C . SER A 1 97 ? -19.025 -2.887 28.669 1.00 98.62 97 SER A C 1
ATOM 727 O O . SER A 1 97 ? -19.949 -2.864 29.482 1.00 98.62 97 SER A O 1
ATOM 729 N N . ALA A 1 98 ? -18.546 -4.036 28.182 1.00 98.69 98 ALA A N 1
ATOM 730 C CA . ALA A 1 98 ? -19.044 -5.346 28.598 1.00 98.69 98 ALA A CA 1
ATOM 731 C C . ALA A 1 98 ? -18.808 -5.594 30.098 1.00 98.69 98 ALA A C 1
ATOM 733 O O . ALA A 1 98 ? -19.710 -6.048 30.802 1.00 98.69 98 ALA A O 1
ATOM 734 N N . THR A 1 99 ? -17.630 -5.229 30.609 1.00 98.62 99 THR A N 1
ATOM 735 C CA . THR A 1 99 ? -17.306 -5.337 32.041 1.00 98.62 99 THR A CA 1
ATOM 736 C C . THR A 1 99 ? -18.216 -4.444 32.887 1.00 98.62 99 THR A C 1
ATOM 738 O O . THR A 1 99 ? -18.762 -4.884 33.900 1.00 98.62 99 THR A O 1
ATOM 741 N N . ALA A 1 100 ? -18.438 -3.201 32.453 1.00 98.56 100 ALA A N 1
ATOM 742 C CA . ALA A 1 100 ? -19.343 -2.276 33.125 1.00 98.56 100 ALA A CA 1
ATOM 743 C C . ALA A 1 100 ? -20.785 -2.809 33.167 1.00 98.56 100 ALA A C 1
ATOM 745 O O . ALA A 1 100 ? -21.441 -2.714 34.205 1.00 98.56 100 ALA A O 1
ATOM 746 N N . ALA A 1 101 ? -21.261 -3.422 32.079 1.00 98.75 101 ALA A N 1
ATOM 747 C CA . ALA A 1 101 ? -22.588 -4.029 32.019 1.00 98.75 101 ALA A CA 1
ATOM 748 C C . ALA A 1 101 ? -22.742 -5.200 33.005 1.00 98.75 101 ALA A C 1
ATOM 750 O O . ALA A 1 101 ? -23.752 -5.277 33.706 1.00 98.75 101 ALA A O 1
ATOM 751 N N . VAL A 1 102 ? -21.734 -6.072 33.116 1.00 98.75 102 VAL A N 1
ATOM 752 C CA . VAL A 1 102 ? -21.727 -7.174 34.098 1.00 98.75 102 VAL A CA 1
ATOM 753 C C . VAL A 1 102 ? -21.771 -6.634 35.529 1.00 98.75 102 VAL A C 1
ATOM 755 O O . VAL A 1 102 ? -22.579 -7.090 36.337 1.00 98.75 102 VAL A O 1
ATOM 758 N N . ASN A 1 103 ? -20.960 -5.619 35.836 1.00 98.56 103 ASN A N 1
ATOM 759 C CA . ASN A 1 103 ? -20.948 -4.999 37.162 1.00 98.56 103 ASN A CA 1
ATOM 760 C C . ASN A 1 103 ? -22.298 -4.351 37.505 1.00 98.56 103 ASN A C 1
ATOM 762 O O . ASN A 1 103 ? -22.797 -4.507 38.620 1.00 98.56 103 ASN A O 1
ATOM 766 N N . ALA A 1 104 ? -22.910 -3.653 36.545 1.00 98.62 104 ALA A N 1
ATOM 767 C CA . ALA A 1 104 ? -24.227 -3.050 36.717 1.00 98.62 104 ALA A CA 1
ATOM 768 C C . ALA A 1 104 ? -25.314 -4.109 36.963 1.00 98.62 104 ALA A C 1
ATOM 770 O O . ALA A 1 104 ? -26.162 -3.919 37.835 1.00 98.62 104 ALA A O 1
ATOM 771 N N . ALA A 1 105 ? -25.265 -5.239 36.250 1.00 98.62 105 ALA A N 1
ATOM 772 C CA . ALA A 1 105 ? -26.182 -6.355 36.470 1.00 98.62 105 ALA A CA 1
ATOM 773 C C . ALA A 1 105 ? -26.050 -6.932 37.890 1.00 98.62 105 ALA A C 1
ATOM 775 O O . ALA A 1 105 ? -27.058 -7.102 38.574 1.00 98.62 105 ALA A O 1
ATOM 776 N N . GLY A 1 106 ? -24.820 -7.141 38.376 1.00 98.44 106 GLY A N 1
ATOM 777 C CA . GLY A 1 106 ? -24.583 -7.605 39.748 1.00 98.44 106 GLY A CA 1
ATOM 778 C C . GLY A 1 106 ? -25.073 -6.614 40.813 1.00 98.44 106 GLY A C 1
ATOM 779 O O . GLY A 1 106 ? -25.692 -7.007 41.801 1.00 98.44 106 GLY A O 1
ATOM 780 N N . ALA A 1 107 ? -24.871 -5.310 40.598 1.00 98.56 107 ALA A N 1
ATOM 781 C CA . ALA A 1 107 ? -25.393 -4.276 41.494 1.00 98.56 107 ALA A CA 1
ATOM 782 C C . ALA A 1 107 ? -26.934 -4.242 41.520 1.00 98.56 107 ALA A C 1
ATOM 784 O O . ALA A 1 107 ? -27.538 -4.034 42.580 1.00 98.56 107 ALA A O 1
ATOM 785 N N . ALA A 1 108 ? -27.577 -4.472 40.372 1.00 98.69 108 ALA A N 1
ATOM 786 C CA . ALA A 1 108 ? -29.029 -4.576 40.277 1.00 98.69 108 ALA A CA 1
ATOM 787 C C . ALA A 1 108 ? -29.565 -5.809 41.026 1.00 98.69 108 ALA A C 1
ATOM 789 O O . ALA A 1 108 ? -30.541 -5.691 41.766 1.00 98.69 108 ALA A O 1
ATOM 790 N N . GLU A 1 109 ? -28.903 -6.964 40.909 1.00 98.62 109 GLU A N 1
ATOM 791 C CA . GLU A 1 109 ? -29.259 -8.190 41.641 1.00 98.62 109 GLU A CA 1
ATOM 792 C C . GLU A 1 109 ? -29.132 -8.015 43.164 1.00 98.62 109 GLU A C 1
ATOM 794 O O . GLU A 1 109 ? -30.043 -8.364 43.924 1.00 98.62 109 GLU A O 1
ATOM 799 N N . ALA A 1 110 ? -28.041 -7.395 43.623 1.00 98.50 110 ALA A N 1
ATOM 800 C CA . ALA A 1 110 ? -27.854 -7.069 45.035 1.00 98.50 110 ALA A CA 1
ATOM 801 C C . ALA A 1 110 ? -28.954 -6.123 45.550 1.00 98.50 110 ALA A C 1
ATOM 803 O O . ALA A 1 110 ? -29.525 -6.342 46.620 1.00 98.50 110 ALA A O 1
ATOM 804 N N . SER A 1 111 ? -29.303 -5.105 44.757 1.00 98.56 111 SER A N 1
ATOM 805 C CA . SER A 1 111 ? -30.381 -4.164 45.085 1.00 98.56 111 SER A CA 1
ATOM 806 C C . SER A 1 111 ? -31.744 -4.858 45.168 1.00 98.56 111 SER A C 1
ATOM 808 O O . SER A 1 111 ? -32.513 -4.591 46.093 1.00 98.56 111 SER A O 1
ATOM 810 N N . ALA A 1 112 ? -32.034 -5.790 44.255 1.00 98.62 112 ALA A N 1
ATOM 811 C CA . ALA A 1 112 ? -33.259 -6.588 44.284 1.00 98.62 112 ALA A CA 1
ATOM 812 C C . ALA A 1 112 ? -33.340 -7.464 45.547 1.00 98.62 112 ALA A C 1
ATOM 814 O O . ALA A 1 112 ? -34.380 -7.513 46.206 1.00 98.62 112 ALA A O 1
ATOM 815 N N . THR A 1 113 ? -32.226 -8.086 45.940 1.00 98.56 113 THR A N 1
ATOM 816 C CA . THR A 1 113 ? -32.135 -8.899 47.166 1.00 98.56 113 THR A CA 1
ATOM 817 C C . THR A 1 113 ? -32.370 -8.060 48.427 1.00 98.56 113 THR A C 1
ATOM 819 O O . THR A 1 113 ? -33.112 -8.462 49.331 1.00 98.56 113 THR A O 1
ATOM 822 N N . GLN A 1 114 ? -31.793 -6.856 48.480 1.00 98.56 114 GLN A N 1
ATOM 823 C CA . GLN A 1 114 ? -31.998 -5.920 49.585 1.00 98.56 114 GLN A CA 1
ATOM 824 C C . GLN A 1 114 ? -33.456 -5.446 49.670 1.00 98.56 114 GLN A C 1
ATOM 826 O O . GLN A 1 114 ? -34.019 -5.350 50.767 1.00 98.56 114 GLN A O 1
ATOM 831 N N . ALA A 1 115 ? -34.085 -5.176 48.523 1.00 98.56 115 ALA A N 1
ATOM 832 C CA . ALA A 1 115 ? -35.491 -4.793 48.453 1.00 98.56 115 ALA A CA 1
ATOM 833 C C . ALA A 1 115 ? -36.404 -5.920 48.962 1.00 98.56 115 ALA A C 1
ATOM 835 O O . ALA A 1 115 ? -37.280 -5.665 49.788 1.00 98.56 115 ALA A O 1
ATOM 836 N N . ALA A 1 116 ? -36.152 -7.169 48.553 1.00 98.38 116 ALA A N 1
ATOM 837 C CA . ALA A 1 116 ? -36.898 -8.334 49.030 1.00 98.38 116 ALA A CA 1
ATOM 838 C C . ALA A 1 116 ? -36.770 -8.523 50.553 1.00 98.38 116 ALA A C 1
ATOM 840 O O . ALA A 1 116 ? -37.765 -8.736 51.243 1.00 98.38 116 ALA A O 1
ATOM 841 N N . SER A 1 117 ? -35.560 -8.364 51.098 1.00 98.31 117 SER A N 1
ATOM 842 C CA . SER A 1 117 ? -35.313 -8.461 52.547 1.00 98.31 117 SER A CA 1
ATOM 843 C C . SER A 1 117 ? -36.034 -7.361 53.337 1.00 98.31 117 SER A C 1
ATOM 845 O O . SER A 1 117 ? -36.601 -7.607 54.406 1.00 98.31 117 SER A O 1
ATOM 847 N N . SER A 1 118 ? -36.048 -6.141 52.794 1.00 98.25 118 SER A N 1
ATOM 848 C CA . SER A 1 118 ? -36.771 -5.004 53.376 1.00 98.25 118 SER A CA 1
ATOM 849 C C . SER A 1 118 ? -38.284 -5.242 53.377 1.00 98.25 118 SER A C 1
ATOM 851 O O . SER A 1 118 ? -38.940 -4.977 54.383 1.00 98.25 118 SER A O 1
ATOM 853 N N . ALA A 1 119 ? -38.830 -5.792 52.287 1.00 98.19 119 ALA A N 1
ATOM 854 C CA . ALA A 1 119 ? -40.245 -6.141 52.186 1.00 98.19 119 ALA A CA 1
ATOM 855 C C . ALA A 1 119 ? -40.648 -7.198 53.230 1.00 98.19 119 ALA A C 1
ATOM 857 O O . ALA A 1 119 ? -41.590 -6.974 53.985 1.00 98.19 119 ALA A O 1
ATOM 858 N N . ALA A 1 120 ? -39.875 -8.282 53.361 1.00 97.75 120 ALA A N 1
ATOM 859 C CA . ALA A 1 120 ? -40.126 -9.321 54.365 1.00 97.75 120 ALA A CA 1
ATOM 860 C C . ALA A 1 120 ? -40.089 -8.774 55.807 1.00 97.75 120 ALA A C 1
ATOM 862 O O . ALA A 1 120 ? -40.914 -9.129 56.650 1.00 97.75 120 ALA A O 1
ATOM 863 N N . SER A 1 121 ? -39.155 -7.860 56.094 1.00 97.62 121 SER A N 1
ATOM 864 C CA . SER A 1 121 ? -39.062 -7.203 57.407 1.00 97.62 121 SER A CA 1
ATOM 865 C C . SER A 1 121 ? -40.283 -6.319 57.699 1.00 97.62 121 SER A C 1
ATOM 867 O O . SER A 1 121 ? -40.792 -6.303 58.825 1.00 97.62 121 SER A O 1
ATOM 869 N N . ALA A 1 122 ? -40.779 -5.601 56.686 1.00 97.56 122 ALA A N 1
ATOM 870 C CA . ALA A 1 122 ? -41.984 -4.785 56.796 1.00 97.56 122 ALA A CA 1
ATOM 871 C C . ALA A 1 122 ? -43.238 -5.645 57.039 1.00 97.56 122 ALA A C 1
ATOM 873 O O . ALA A 1 122 ? -44.036 -5.315 57.917 1.00 97.56 122 ALA A O 1
ATOM 874 N N . GLU A 1 123 ? -43.378 -6.773 56.334 1.00 96.56 123 GLU A N 1
ATOM 875 C CA . GLU A 1 123 ? -44.470 -7.737 56.537 1.00 96.56 123 GLU A CA 1
ATOM 876 C C . GLU A 1 123 ? -44.473 -8.309 57.960 1.00 96.56 123 GLU A C 1
ATOM 878 O O . GLU A 1 123 ? -45.504 -8.287 58.635 1.00 96.56 123 GLU A O 1
ATOM 883 N N . SER A 1 124 ? -43.312 -8.750 58.457 1.00 96.31 124 SER A N 1
ATOM 884 C CA . SER A 1 124 ? -43.182 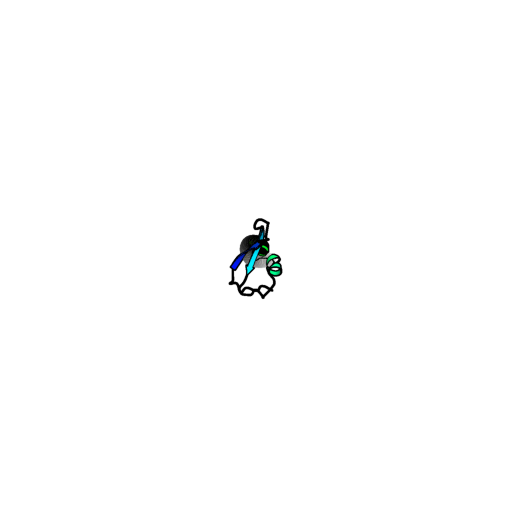-9.244 59.834 1.00 96.31 124 SER A CA 1
ATOM 885 C C . SER A 1 124 ? -43.591 -8.183 60.859 1.00 96.31 124 SER A C 1
ATOM 887 O O . SER A 1 124 ? -44.292 -8.492 61.822 1.00 96.31 124 SER A O 1
ATOM 889 N N . SER A 1 125 ? -43.177 -6.930 60.650 1.00 95.94 125 SER A N 1
ATOM 890 C CA . SER A 1 125 ? -43.506 -5.820 61.553 1.00 95.94 125 SER A CA 1
ATOM 891 C C . SER A 1 125 ? -45.011 -5.524 61.561 1.00 95.94 125 SER A C 1
ATOM 893 O O . SER A 1 125 ? -45.602 -5.328 62.624 1.00 95.94 125 SER A O 1
ATOM 895 N N . ALA A 1 126 ? -45.658 -5.557 60.392 1.00 94.69 126 ALA A N 1
ATOM 896 C CA . ALA A 1 126 ? -47.106 -5.391 60.275 1.00 94.69 126 ALA A CA 1
ATOM 897 C C . ALA A 1 126 ? -47.884 -6.507 61.001 1.00 94.69 126 ALA A C 1
ATOM 899 O O . ALA A 1 126 ? -48.859 -6.224 61.700 1.00 94.69 126 ALA A O 1
ATOM 900 N N . GLY A 1 127 ? -47.424 -7.760 60.899 1.00 93.19 127 GLY A N 1
ATOM 901 C CA . GLY A 1 127 ? -48.005 -8.890 61.631 1.00 93.19 127 GLY A CA 1
ATOM 902 C C . GLY A 1 127 ? -47.898 -8.730 63.151 1.00 93.19 127 GLY A C 1
ATOM 903 O O . GLY A 1 127 ? -48.874 -8.938 63.869 1.00 93.19 127 GLY A O 1
ATOM 904 N N . THR A 1 128 ? -46.746 -8.273 63.655 1.00 92.25 128 THR A N 1
ATOM 905 C CA . THR A 1 128 ? -46.585 -8.014 65.098 1.00 92.25 128 THR A CA 1
ATOM 906 C C . THR A 1 128 ? -47.453 -6.867 65.612 1.00 92.25 128 THR A C 1
ATOM 908 O O . THR A 1 128 ? -47.881 -6.909 66.756 1.00 92.25 128 THR A O 1
ATOM 911 N N . ALA A 1 129 ? -47.744 -5.858 64.787 1.00 88.94 129 ALA A N 1
ATOM 912 C CA . ALA A 1 129 ? -48.564 -4.714 65.191 1.00 88.94 129 ALA A CA 1
ATOM 913 C C . ALA A 1 129 ? -50.072 -5.025 65.274 1.00 88.94 129 ALA A C 1
ATOM 915 O O . ALA A 1 129 ? -50.827 -4.230 65.829 1.00 88.94 129 ALA A O 1
ATOM 916 N N . THR A 1 130 ? -50.523 -6.140 64.692 1.00 84.25 130 THR A N 1
ATOM 917 C CA . THR A 1 130 ? -51.944 -6.535 64.628 1.00 84.25 130 THR A CA 1
ATOM 918 C C . THR A 1 130 ? -52.345 -7.590 65.666 1.00 84.25 130 THR A C 1
ATOM 920 O O . THR A 1 130 ? -53.512 -7.984 65.693 1.00 84.25 130 THR A O 1
ATOM 923 N N . THR A 1 131 ? -51.412 -8.019 66.523 1.00 68.38 131 THR A N 1
ATOM 924 C CA . THR A 1 131 ? -51.620 -8.993 67.613 1.00 68.38 131 THR A CA 1
ATOM 925 C C . THR A 1 131 ? -51.565 -8.297 68.968 1.00 68.38 131 THR A C 1
ATOM 927 O O . THR A 1 131 ? -52.392 -8.645 69.838 1.00 68.38 131 THR A O 1
#

Sequence (131 aa):
RYSMDVEQGQYTVTLLVDGYPPSHAGVITVYDDSKPGTLNDFLGAMTEDDVRPEALRRFEAMVEEVARQASEASRNATAAGQASEQAQTSAGQASESATAAVNAAGAAEASATQAASSAASAESSAGTATT

Secondary structure (DSSP, 8-state):
-------SEEEEEEE--TTS--EEEEEEEE-TTPPP--HHHHHTSPPHHHHHHHHHHHHHHHHHHHHHHHHHHHHHHHHHHHHHHHHHHHHHHHHHHHHHHHHHHHHHHHHHHHHHHHHHHHHHHHHHHT-

Radius of gyration: 47.4 Å; chains: 1; bounding box: 86×27×130 Å